Protein AF-A0A166RVW7-F1 (afdb_monomer_lite)

Foldseek 3Di:
DVVLVVQLCVQCVPPDDDPDPVRNVVSSVVSVVVVVVPDDDDPCVVVVVVVCCVVPVVVVVD

pLDDT: mean 91.81, std 6.41, range [57.56, 97.0]

Structure (mmCIF, N/CA/C/O backbone):
data_AF-A0A166RVW7-F1
#
_entry.id   AF-A0A166RVW7-F1
#
loop_
_atom_site.group_PDB
_atom_site.id
_atom_site.type_symbol
_atom_site.label_atom_id
_atom_site.label_alt_id
_atom_site.label_comp_id
_atom_site.label_asym_id
_atom_site.label_entity_id
_atom_site.label_seq_id
_atom_site.pdbx_PDB_ins_code
_atom_site.Cartn_x
_atom_site.Cartn_y
_atom_site.Cartn_z
_atom_site.occupancy
_atom_site.B_iso_or_equiv
_atom_site.auth_seq_id
_atom_site.auth_comp_id
_atom_site.auth_asym_id
_atom_site.auth_atom_id
_atom_site.pdbx_PDB_model_num
ATOM 1 N N . MET A 1 1 ? 8.597 -3.053 2.556 1.00 85.62 1 MET A N 1
ATOM 2 C CA . MET A 1 1 ? 7.886 -3.992 3.452 1.00 85.62 1 MET A CA 1
ATOM 3 C C . MET A 1 1 ? 7.741 -3.435 4.863 1.00 85.62 1 MET A C 1
ATOM 5 O O . MET A 1 1 ? 6.617 -3.220 5.295 1.00 85.62 1 MET A O 1
ATOM 9 N N . GLU A 1 2 ? 8.832 -3.108 5.562 1.00 94.81 2 GLU A N 1
ATOM 10 C CA . GLU A 1 2 ? 8.739 -2.722 6.982 1.00 94.81 2 GLU A CA 1
ATOM 11 C C . GLU A 1 2 ? 7.998 -1.400 7.257 1.00 94.81 2 GLU A C 1
ATOM 13 O O . GLU A 1 2 ? 7.292 -1.272 8.257 1.00 94.81 2 GLU A O 1
ATOM 18 N N . SER A 1 3 ? 8.077 -0.427 6.344 1.00 92.81 3 SER A N 1
ATOM 19 C CA . SER A 1 3 ? 7.322 0.831 6.437 1.00 92.81 3 SER A CA 1
ATOM 20 C C . SER A 1 3 ? 5.806 0.611 6.481 1.00 92.81 3 SER A C 1
ATOM 22 O O . SER A 1 3 ? 5.126 1.203 7.320 1.00 92.81 3 SER A O 1
ATOM 24 N N . LEU A 1 4 ? 5.291 -0.280 5.630 1.00 93.50 4 LEU A N 1
ATOM 25 C CA . LEU A 1 4 ? 3.881 -0.656 5.598 1.00 93.50 4 LEU A CA 1
ATOM 26 C C . LEU A 1 4 ? 3.483 -1.421 6.866 1.00 93.50 4 LEU A C 1
ATOM 28 O O . LEU A 1 4 ? 2.508 -1.055 7.524 1.00 93.50 4 LEU A O 1
ATOM 32 N N . ASN A 1 5 ? 4.283 -2.415 7.268 1.00 94.62 5 ASN A N 1
ATOM 33 C CA . ASN A 1 5 ? 4.044 -3.183 8.494 1.00 94.62 5 ASN A CA 1
ATOM 34 C C . ASN A 1 5 ? 3.953 -2.271 9.723 1.00 94.62 5 ASN A C 1
ATOM 36 O O . ASN A 1 5 ? 3.058 -2.419 10.554 1.00 94.62 5 ASN A O 1
ATOM 40 N N . ARG A 1 6 ? 4.837 -1.271 9.821 1.00 95.31 6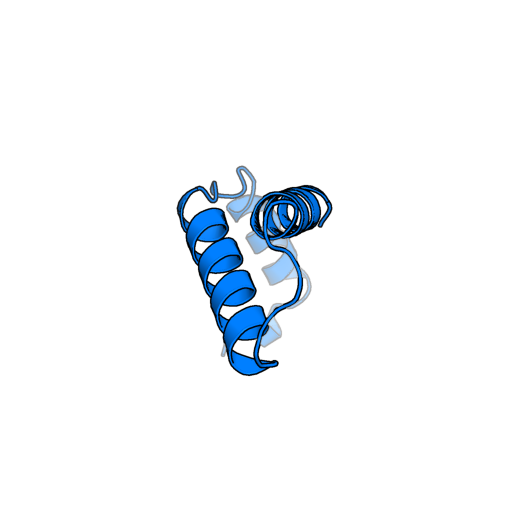 ARG A N 1
ATOM 41 C CA . ARG A 1 6 ? 4.801 -0.272 10.893 1.00 95.31 6 ARG A CA 1
ATOM 42 C C . ARG A 1 6 ? 3.492 0.521 10.904 1.00 95.31 6 ARG A C 1
ATOM 44 O O . ARG A 1 6 ? 2.955 0.761 11.985 1.00 95.31 6 ARG A O 1
ATOM 51 N N . VAL A 1 7 ? 2.976 0.935 9.745 1.00 94.31 7 VAL A N 1
ATOM 52 C CA . VAL A 1 7 ? 1.706 1.679 9.648 1.00 94.31 7 VAL A CA 1
ATOM 53 C C . VAL A 1 7 ? 0.512 0.808 10.019 1.00 94.31 7 VAL A C 1
ATOM 55 O O . VAL A 1 7 ? -0.358 1.272 10.760 1.00 94.31 7 VAL A O 1
ATOM 58 N N . ILE A 1 8 ? 0.498 -0.454 9.589 1.00 94.50 8 ILE A N 1
ATOM 59 C CA . ILE A 1 8 ? -0.546 -1.414 9.963 1.00 94.50 8 ILE A CA 1
ATOM 60 C C . ILE A 1 8 ? -0.531 -1.624 11.480 1.00 94.50 8 ILE A C 1
ATOM 62 O O . ILE A 1 8 ? -1.538 -1.358 12.135 1.00 94.50 8 ILE A O 1
ATOM 66 N N . ARG A 1 9 ? 0.630 -1.963 12.065 1.00 94.88 9 ARG A N 1
ATOM 67 C CA . ARG A 1 9 ? 0.784 -2.130 13.522 1.00 94.88 9 ARG A CA 1
ATOM 68 C C . ARG A 1 9 ? 0.365 -0.878 14.288 1.00 94.88 9 ARG A C 1
ATOM 70 O O . ARG A 1 9 ? -0.353 -0.973 15.277 1.00 94.88 9 ARG A O 1
ATOM 77 N N . LYS A 1 10 ? 0.757 0.313 13.824 1.00 94.69 10 LYS A N 1
ATOM 78 C CA . LYS A 1 10 ? 0.359 1.583 14.452 1.00 94.69 10 LYS A CA 1
ATOM 79 C C . LYS A 1 10 ? -1.156 1.800 14.410 1.00 94.69 10 LYS A C 1
ATOM 81 O O . LYS A 1 10 ? -1.699 2.312 15.382 1.00 94.69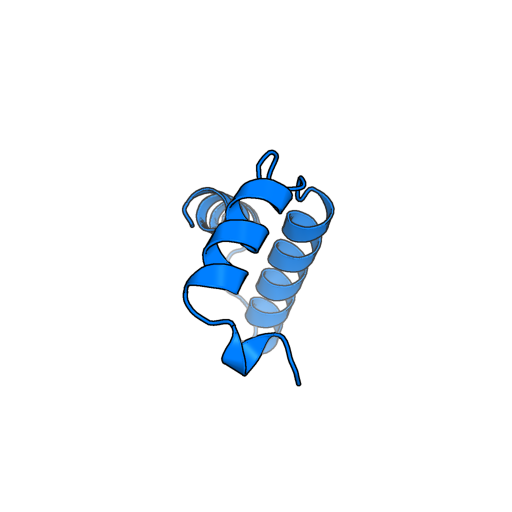 10 LYS A O 1
ATOM 86 N N . SER A 1 11 ? -1.814 1.437 13.312 1.00 92.62 11 SER A N 1
ATOM 87 C CA . SER A 1 11 ? -3.260 1.623 13.128 1.00 92.62 11 SE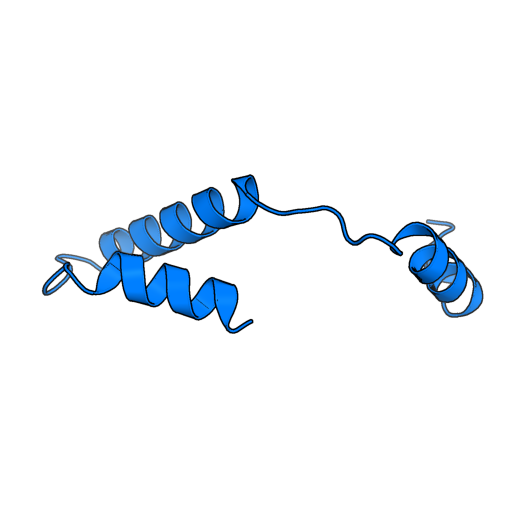R A CA 1
ATOM 88 C C . SER A 1 11 ? -4.092 0.705 14.026 1.00 92.62 11 SER A C 1
ATOM 90 O O . SER A 1 11 ? -5.176 1.096 14.452 1.00 92.62 11 SER A O 1
ATOM 92 N N . ILE A 1 12 ? -3.570 -0.481 14.350 1.00 92.25 12 ILE A N 1
ATOM 93 C CA . ILE A 1 12 ? -4.252 -1.457 15.211 1.00 92.25 12 ILE A CA 1
ATOM 94 C C . ILE A 1 12 ? -3.848 -1.364 16.688 1.00 92.25 12 ILE A C 1
ATOM 96 O O . ILE A 1 12 ? -4.626 -1.789 17.529 1.00 92.25 12 ILE A O 1
ATOM 100 N N . LYS A 1 13 ? -2.689 -0.777 17.043 1.00 90.88 13 LYS A N 1
ATOM 101 C CA . LYS A 1 13 ? -2.137 -0.849 18.418 1.00 90.88 13 LYS A CA 1
ATOM 102 C C . LYS A 1 13 ? -3.059 -0.329 19.527 1.00 90.88 13 LYS A C 1
ATOM 104 O O . LYS A 1 13 ? -2.856 -0.663 20.685 1.00 90.88 13 LYS A O 1
ATOM 109 N N . THR A 1 14 ? -3.981 0.577 19.199 1.00 87.12 14 THR A N 1
ATOM 110 C CA . THR A 1 14 ? -4.906 1.200 20.162 1.00 87.12 14 THR A CA 1
ATOM 111 C C . THR A 1 14 ? -6.312 0.610 20.094 1.00 87.12 14 THR A C 1
ATOM 113 O O . THR A 1 14 ? -7.196 1.064 20.814 1.00 87.12 14 THR A O 1
ATOM 116 N N . ARG A 1 15 ? -6.555 -0.345 19.191 1.00 83.50 15 ARG A N 1
ATOM 117 C CA . ARG A 1 15 ? -7.819 -1.072 19.090 1.00 83.50 15 ARG A CA 1
ATOM 118 C C . ARG A 1 15 ? -7.671 -2.342 19.934 1.00 83.50 15 ARG A C 1
ATOM 120 O O . ARG A 1 15 ? -6.675 -3.042 19.798 1.00 83.50 15 ARG A O 1
ATOM 127 N N . GLY A 1 16 ? -8.627 -2.587 20.833 1.00 81.44 16 GLY A N 1
ATOM 128 C CA . GLY A 1 16 ? -8.741 -3.858 21.556 1.00 81.44 16 GLY A CA 1
ATOM 129 C C . GLY A 1 16 ? -9.199 -4.981 20.618 1.00 81.44 16 GLY A C 1
ATOM 130 O O . GLY A 1 16 ? -8.814 -5.015 19.452 1.00 81.44 16 GLY A O 1
ATOM 131 N N . SER A 1 17 ? -10.062 -5.878 21.092 1.00 90.12 17 SER A N 1
ATOM 132 C CA . SER A 1 17 ? -10.655 -6.890 20.209 1.00 90.12 17 SER A CA 1
ATOM 133 C C . SER A 1 17 ? -11.531 -6.249 19.125 1.00 90.12 17 SER A C 1
ATOM 135 O O . SER A 1 17 ? -12.238 -5.270 19.386 1.00 90.12 17 SER A O 1
ATOM 137 N N . PHE A 1 18 ? -11.495 -6.804 17.914 1.00 93.62 18 PHE A N 1
ATOM 138 C CA . PHE A 1 18 ? -12.433 -6.439 16.857 1.00 93.62 18 PHE A CA 1
ATOM 139 C C . PHE A 1 18 ? -13.724 -7.257 17.010 1.00 93.62 18 PHE A C 1
ATOM 141 O O . PHE A 1 18 ? -13.654 -8.436 17.347 1.00 93.62 18 PHE A O 1
ATOM 148 N N . PRO A 1 19 ? -14.904 -6.658 16.769 1.00 94.06 19 PRO A N 1
ATOM 149 C CA . PRO A 1 19 ? -16.179 -7.359 16.905 1.00 94.06 19 PRO A CA 1
ATOM 150 C C . PRO A 1 19 ? -16.425 -8.382 15.785 1.00 94.06 19 PRO A C 1
ATOM 152 O O . PRO A 1 19 ? -17.142 -9.349 16.012 1.00 94.06 19 PRO A O 1
ATOM 155 N N . THR A 1 20 ? -15.846 -8.170 14.596 1.00 96.75 20 THR A N 1
ATOM 156 C CA . THR A 1 20 ? -15.883 -9.105 13.460 1.00 96.75 20 THR A CA 1
ATOM 157 C C . THR A 1 20 ? -14.600 -9.010 12.634 1.00 96.75 20 THR A C 1
ATOM 159 O O . THR A 1 20 ? -13.876 -8.004 12.692 1.00 96.75 20 THR A O 1
ATOM 162 N N . ASP A 1 21 ? -14.356 -10.024 11.808 1.00 95.56 21 ASP A N 1
ATOM 163 C CA . ASP A 1 21 ? -13.223 -10.052 10.882 1.00 95.56 21 ASP A CA 1
ATOM 164 C C . ASP A 1 21 ? -13.347 -8.983 9.785 1.00 95.56 21 ASP A C 1
ATOM 166 O O . ASP A 1 21 ? -12.340 -8.392 9.375 1.00 95.56 21 ASP A O 1
ATOM 170 N N . GLU A 1 22 ? -14.566 -8.636 9.343 1.00 97.00 22 GLU A N 1
ATOM 171 C CA . GLU A 1 22 ? -14.751 -7.549 8.372 1.00 97.00 22 GLU A CA 1
ATOM 172 C C . GLU A 1 22 ? -14.337 -6.193 8.949 1.00 97.00 22 GLU A C 1
ATOM 174 O O . GLU A 1 22 ? -13.770 -5.362 8.233 1.00 97.00 22 GLU A O 1
ATOM 179 N N . ALA A 1 23 ? -14.577 -5.955 10.244 1.00 94.88 23 ALA A N 1
ATOM 180 C CA . ALA A 1 23 ? -14.171 -4.716 10.901 1.00 94.88 23 ALA A CA 1
ATOM 181 C C . ALA A 1 23 ? -12.640 -4.571 10.929 1.00 94.88 23 ALA A C 1
ATOM 183 O O . ALA A 1 23 ? -12.114 -3.496 10.614 1.00 94.88 23 ALA A O 1
ATOM 184 N N . ALA A 1 24 ? -11.926 -5.655 11.249 1.00 94.06 24 ALA A N 1
ATOM 185 C CA . ALA A 1 24 ? -10.465 -5.696 11.198 1.00 94.06 24 ALA A CA 1
ATOM 186 C C . ALA A 1 24 ? -9.951 -5.478 9.764 1.00 94.06 24 ALA A C 1
ATOM 188 O O . ALA A 1 24 ? -9.092 -4.623 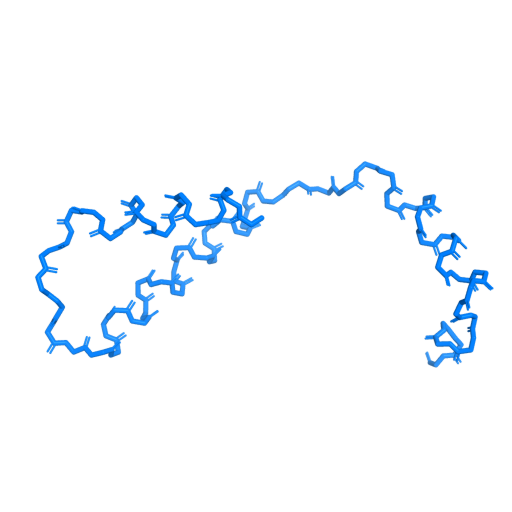9.523 1.00 94.06 24 ALA A O 1
ATOM 189 N N . THR A 1 25 ? -10.543 -6.182 8.798 1.00 96.00 25 THR A N 1
ATOM 190 C CA . THR A 1 25 ? -10.179 -6.117 7.376 1.00 96.00 25 THR A CA 1
ATOM 191 C C . THR A 1 25 ? -10.352 -4.710 6.816 1.00 96.00 25 THR A C 1
ATOM 193 O O . THR A 1 25 ? -9.443 -4.161 6.188 1.00 96.00 25 THR A O 1
ATOM 196 N N . LYS A 1 26 ? -11.488 -4.067 7.104 1.00 95.94 26 LYS A N 1
ATOM 197 C CA . LYS A 1 26 ? -11.771 -2.695 6.674 1.00 95.94 26 LYS A CA 1
ATOM 198 C C . LYS A 1 26 ? -10.758 -1.703 7.241 1.00 95.94 26 LYS A C 1
ATOM 200 O O . LYS A 1 26 ? -10.342 -0.787 6.534 1.00 95.94 26 LYS A O 1
ATOM 205 N N . LEU A 1 27 ? -10.333 -1.878 8.491 1.00 94.88 27 LEU A N 1
ATOM 206 C CA . LEU A 1 27 ? -9.329 -1.005 9.097 1.00 94.88 27 LEU A CA 1
ATOM 207 C C . LEU A 1 27 ? -7.958 -1.160 8.421 1.00 94.88 27 LEU A C 1
ATOM 209 O O . LEU A 1 27 ? -7.319 -0.154 8.110 1.00 94.88 27 LEU A O 1
ATOM 213 N N . ILE A 1 28 ? -7.522 -2.397 8.166 1.00 94.88 28 ILE A N 1
ATOM 214 C CA . ILE A 1 28 ? -6.262 -2.674 7.460 1.00 94.88 28 ILE A CA 1
ATOM 215 C C . ILE A 1 28 ? -6.311 -2.081 6.049 1.00 94.88 28 ILE A C 1
ATOM 217 O O . ILE A 1 28 ? -5.380 -1.379 5.653 1.00 94.88 28 ILE A O 1
ATOM 221 N N . TYR A 1 29 ? -7.421 -2.272 5.330 1.00 96.00 29 TYR A N 1
ATOM 222 C CA . TYR A 1 29 ? -7.644 -1.664 4.018 1.00 96.00 29 TYR A CA 1
ATOM 223 C C . TYR A 1 29 ? -7.478 -0.139 4.064 1.00 96.00 29 TYR A C 1
ATOM 225 O O . TYR A 1 29 ? -6.697 0.426 3.301 1.00 96.00 29 TYR A O 1
ATOM 233 N N . LEU A 1 30 ? -8.148 0.541 4.999 1.00 96.12 30 LEU A N 1
ATOM 234 C CA . LEU A 1 30 ? -8.039 1.996 5.134 1.00 96.12 30 LEU A CA 1
ATOM 235 C C . LEU A 1 30 ? -6.614 2.450 5.489 1.00 96.12 30 LEU A C 1
ATOM 237 O O . LEU A 1 30 ? -6.160 3.482 4.989 1.00 96.12 30 LEU A O 1
ATOM 241 N N . ALA A 1 31 ? -5.895 1.689 6.318 1.00 94.75 31 ALA A N 1
ATOM 242 C CA . ALA A 1 31 ? -4.506 1.980 6.662 1.00 94.75 31 ALA A CA 1
ATOM 243 C C . ALA A 1 31 ? -3.577 1.885 5.439 1.00 94.75 31 ALA A C 1
ATOM 245 O O . ALA A 1 31 ? -2.746 2.774 5.241 1.00 94.75 31 ALA A O 1
ATOM 246 N N . ILE A 1 32 ? -3.752 0.858 4.598 1.00 95.31 32 ILE A N 1
ATOM 247 C CA . ILE A 1 32 ? -3.002 0.687 3.344 1.00 95.31 32 ILE A CA 1
ATOM 248 C C . ILE A 1 32 ? -3.309 1.842 2.385 1.00 95.31 32 ILE A C 1
ATOM 250 O O . 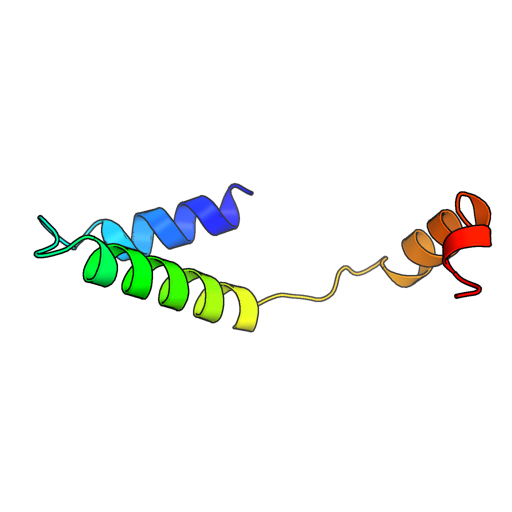ILE A 1 32 ? -2.390 2.512 1.924 1.00 95.31 32 ILE A O 1
ATOM 254 N N . ARG A 1 33 ? -4.591 2.158 2.161 1.00 95.38 33 ARG A N 1
ATOM 255 C CA . ARG A 1 33 ? -5.005 3.244 1.251 1.00 95.38 33 ARG A CA 1
ATOM 256 C C . ARG A 1 33 ? -4.451 4.601 1.670 1.00 95.38 33 ARG A C 1
ATOM 258 O O . ARG A 1 33 ? -4.053 5.404 0.830 1.00 95.38 33 ARG A O 1
ATOM 265 N N . LYS A 1 34 ? -4.403 4.865 2.978 1.00 93.25 34 LYS A N 1
ATOM 266 C CA . LYS A 1 34 ? -3.778 6.081 3.504 1.00 93.25 34 LYS A CA 1
ATOM 267 C C . LYS A 1 34 ? -2.267 6.089 3.265 1.00 93.25 34 LYS A C 1
ATOM 269 O O . LYS A 1 34 ? -1.739 7.124 2.882 1.00 93.25 34 LYS A O 1
ATOM 274 N N . PHE A 1 35 ? -1.589 4.961 3.479 1.00 93.31 35 PHE A N 1
ATOM 275 C CA . PHE A 1 35 ? -0.150 4.834 3.238 1.00 93.31 35 PHE A CA 1
ATOM 276 C C . PHE A 1 35 ? 0.218 5.048 1.764 1.00 93.31 35 PHE A C 1
ATOM 278 O O . PHE A 1 35 ? 1.190 5.739 1.475 1.00 93.31 35 PHE A O 1
ATOM 285 N N . GLU A 1 36 ? -0.574 4.501 0.840 1.00 91.81 36 GLU A N 1
ATOM 286 C CA . GLU A 1 36 ? -0.379 4.665 -0.607 1.00 91.81 36 GLU A CA 1
ATOM 287 C C . GLU A 1 36 ? -0.472 6.126 -1.052 1.00 91.81 36 GLU A C 1
ATOM 289 O O . GLU A 1 36 ? 0.287 6.548 -1.922 1.00 91.81 36 GLU A O 1
ATOM 294 N N . LYS A 1 37 ? -1.359 6.918 -0.433 1.00 90.88 37 LYS A N 1
ATOM 295 C CA . LYS A 1 37 ? -1.536 8.339 -0.767 1.00 90.88 37 LYS A CA 1
ATOM 296 C C . LYS A 1 37 ? -0.264 9.168 -0.546 1.00 90.88 37 LYS A C 1
ATOM 298 O O . LYS A 1 37 ? -0.044 10.135 -1.268 1.00 90.88 37 LYS A O 1
ATOM 303 N N . ASP A 1 38 ? 0.570 8.771 0.412 1.00 85.12 38 ASP A N 1
ATOM 304 C CA . ASP A 1 38 ? 1.845 9.429 0.728 1.00 85.12 38 ASP A CA 1
ATOM 305 C C . ASP A 1 38 ? 3.036 8.797 -0.029 1.00 85.12 38 ASP A C 1
ATOM 307 O O . ASP A 1 38 ? 4.205 9.112 0.231 1.00 85.12 38 ASP A O 1
ATOM 311 N N . GLY A 1 39 ? 2.756 7.870 -0.953 1.00 82.31 39 GLY A N 1
ATOM 312 C CA . GLY A 1 39 ? 3.750 7.197 -1.776 1.00 82.31 39 GLY A CA 1
ATOM 313 C C . GLY A 1 39 ? 4.527 8.180 -2.650 1.00 82.31 39 GLY A C 1
ATOM 314 O O . GLY A 1 39 ? 3.963 9.065 -3.288 1.00 82.31 39 GLY A O 1
ATOM 315 N N . ARG A 1 40 ? 5.852 8.018 -2.691 1.00 83.56 40 ARG A N 1
ATOM 316 C CA . ARG A 1 40 ? 6.733 8.788 -3.578 1.00 83.56 40 ARG A CA 1
ATOM 317 C C . ARG A 1 40 ? 7.110 7.957 -4.796 1.00 83.56 40 ARG A C 1
ATOM 319 O O . ARG A 1 40 ? 7.342 6.756 -4.673 1.00 83.56 40 ARG A O 1
ATOM 326 N N . ASN A 1 41 ? 7.246 8.624 -5.939 1.00 84.44 41 ASN A N 1
ATOM 327 C CA . ASN A 1 41 ? 7.784 8.009 -7.147 1.00 84.44 41 ASN A CA 1
ATOM 328 C C . ASN A 1 41 ? 9.210 7.503 -6.895 1.00 84.44 41 ASN A C 1
ATOM 330 O O . ASN A 1 41 ? 10.020 8.169 -6.241 1.00 84.44 41 ASN A O 1
ATOM 334 N N . VAL A 1 42 ? 9.517 6.325 -7.434 1.00 90.38 42 VAL A N 1
ATOM 335 C CA . VAL A 1 42 ? 10.879 5.788 -7.429 1.00 90.38 42 VAL A CA 1
ATOM 336 C C . VAL A 1 42 ? 11.727 6.658 -8.355 1.00 90.38 42 VAL A C 1
ATOM 338 O O . VAL A 1 42 ? 11.409 6.788 -9.534 1.00 90.38 42 VAL A O 1
ATOM 341 N N . ARG A 1 43 ? 12.787 7.273 -7.815 1.00 90.81 43 ARG A N 1
ATOM 342 C CA . ARG A 1 43 ? 13.613 8.265 -8.533 1.00 90.81 43 ARG A CA 1
ATOM 343 C C . ARG A 1 43 ? 14.140 7.740 -9.869 1.00 90.81 43 ARG A C 1
ATOM 345 O O . ARG A 1 43 ? 13.917 8.357 -10.900 1.00 90.81 43 ARG A O 1
ATOM 352 N N . GLU A 1 44 ? 14.737 6.554 -9.847 1.00 94.94 44 GLU A N 1
ATOM 353 C CA . GLU A 1 44 ? 15.396 5.955 -11.013 1.00 94.94 44 GLU A CA 1
ATOM 354 C C . GLU A 1 44 ? 14.467 5.048 -11.833 1.00 94.94 44 GLU A C 1
ATOM 356 O O . GLU A 1 44 ? 14.924 4.147 -12.537 1.00 94.94 44 GLU A O 1
ATOM 361 N N . TRP A 1 45 ? 13.146 5.247 -11.738 1.00 94.00 45 TRP A N 1
ATOM 362 C CA . TRP A 1 45 ? 12.180 4.359 -12.388 1.00 94.00 45 TRP A CA 1
ATOM 363 C C . TRP A 1 45 ? 12.375 4.270 -13.904 1.00 94.00 45 TRP A C 1
ATOM 365 O O . TRP A 1 45 ? 12.299 3.180 -14.462 1.00 94.00 45 TRP A O 1
ATOM 375 N N . PHE A 1 46 ? 12.675 5.385 -14.574 1.00 93.06 46 PHE A N 1
ATOM 376 C CA . PHE A 1 46 ? 12.893 5.396 -16.023 1.00 93.06 46 PHE A CA 1
ATOM 377 C C . PHE A 1 46 ? 14.115 4.568 -16.438 1.00 93.06 46 PHE A C 1
ATOM 379 O O . PHE A 1 46 ? 14.027 3.773 -17.371 1.00 93.06 46 PHE A O 1
ATOM 386 N N . ALA A 1 47 ? 15.230 4.697 -15.715 1.00 96.19 47 ALA A N 1
ATOM 387 C CA . ALA A 1 47 ? 16.430 3.911 -15.981 1.00 96.19 47 ALA A CA 1
ATOM 388 C C . ALA A 1 47 ? 16.179 2.411 -15.748 1.00 96.19 47 ALA A C 1
ATOM 390 O O . ALA A 1 47 ? 16.521 1.589 -16.597 1.00 96.19 47 ALA A O 1
ATOM 391 N N . ALA A 1 48 ? 15.513 2.057 -14.643 1.00 95.50 48 ALA A N 1
ATOM 392 C CA . ALA A 1 48 ? 15.137 0.675 -14.350 1.00 95.50 48 ALA A CA 1
ATOM 393 C C . ALA A 1 48 ? 14.178 0.099 -15.407 1.00 95.50 48 ALA A C 1
ATOM 395 O O . ALA A 1 48 ? 14.368 -1.026 -15.864 1.00 95.50 48 ALA A O 1
ATOM 396 N N . ARG A 1 49 ? 13.187 0.882 -15.853 1.00 94.50 49 ARG A N 1
ATOM 397 C CA . ARG A 1 49 ? 12.249 0.490 -16.914 1.00 94.50 49 ARG A CA 1
ATOM 398 C C . ARG A 1 49 ? 12.965 0.157 -18.220 1.00 94.50 49 ARG A C 1
ATOM 400 O O . ARG A 1 49 ? 12.620 -0.844 -18.836 1.00 94.50 49 ARG A O 1
ATOM 407 N N . ASN A 1 50 ? 13.964 0.943 -18.620 1.00 94.88 50 ASN A N 1
ATOM 408 C CA . ASN A 1 50 ? 14.742 0.661 -19.830 1.00 94.88 50 ASN A CA 1
ATOM 409 C C . ASN A 1 50 ? 15.502 -0.670 -19.718 1.00 94.88 50 ASN A C 1
ATOM 411 O O . ASN A 1 50 ? 15.527 -1.439 -20.672 1.00 94.88 50 ASN A O 1
ATOM 415 N N . GLN A 1 51 ? 16.060 -0.980 -18.542 1.00 96.19 51 GLN A N 1
ATOM 416 C CA . GLN A 1 51 ? 16.692 -2.283 -18.301 1.00 96.19 51 GLN A CA 1
ATOM 417 C C . GLN A 1 51 ? 15.675 -3.430 -18.368 1.00 96.19 51 GLN A C 1
ATOM 419 O O . GLN A 1 51 ? 15.954 -4.464 -18.971 1.00 96.19 51 GLN A O 1
ATOM 424 N N . PHE A 1 52 ? 14.472 -3.245 -17.813 1.00 95.38 52 PHE A N 1
ATOM 425 C CA . PHE A 1 52 ? 13.401 -4.238 -17.938 1.00 95.38 52 PHE A CA 1
ATOM 426 C C . PHE A 1 52 ? 12.964 -4.451 -19.389 1.00 95.38 52 PHE A C 1
ATOM 428 O O . PHE A 1 52 ? 12.727 -5.592 -19.768 1.00 95.38 52 PHE A O 1
ATOM 435 N N . ALA A 1 53 ? 12.908 -3.395 -20.202 1.00 94.94 53 ALA A N 1
ATOM 436 C CA . ALA A 1 53 ? 12.570 -3.504 -21.619 1.00 94.94 53 ALA A CA 1
ATOM 437 C C . ALA A 1 53 ? 13.632 -4.273 -22.428 1.00 94.94 53 ALA A C 1
ATOM 439 O O . ALA A 1 53 ? 13.278 -4.994 -23.349 1.00 94.94 53 ALA A O 1
ATOM 440 N N . ILE A 1 54 ? 14.918 -4.177 -22.068 1.00 95.25 54 ILE A N 1
ATOM 441 C CA . ILE A 1 54 ? 15.980 -4.981 -22.700 1.00 95.25 54 ILE A CA 1
ATOM 442 C C . ILE A 1 54 ? 15.852 -6.462 -22.313 1.00 95.25 54 ILE A C 1
ATOM 444 O O . ILE A 1 54 ? 16.009 -7.334 -23.160 1.00 95.25 54 ILE A O 1
ATOM 448 N N . MET A 1 55 ? 15.586 -6.752 -21.035 1.00 96.44 55 MET A N 1
ATOM 449 C CA . MET A 1 55 ? 15.535 -8.131 -20.525 1.00 96.44 55 MET A CA 1
ATOM 450 C C . MET A 1 55 ? 14.241 -8.878 -20.867 1.00 96.44 55 MET A C 1
ATOM 452 O O . MET A 1 55 ? 14.263 -10.101 -20.952 1.00 96.44 55 MET A O 1
ATOM 456 N N . PHE A 1 56 ? 13.126 -8.158 -21.004 1.00 95.25 56 PHE A N 1
ATOM 457 C CA . PHE A 1 56 ? 11.780 -8.719 -21.153 1.00 95.25 56 PHE A CA 1
ATOM 458 C C . PHE A 1 56 ? 11.011 -8.044 -22.294 1.00 95.25 56 PHE A C 1
ATOM 460 O O . PHE A 1 56 ? 9.820 -7.763 -22.148 1.00 95.25 56 PHE A O 1
ATOM 467 N N . GLY A 1 57 ? 11.695 -7.702 -23.390 1.00 91.88 57 GLY A N 1
ATOM 468 C CA . GLY A 1 57 ? 11.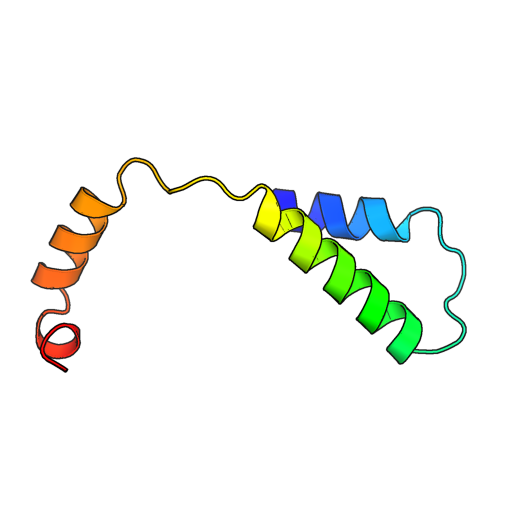138 -6.907 -24.492 1.00 91.88 57 GLY A CA 1
ATOM 469 C C . GLY A 1 57 ? 9.814 -7.452 -25.027 1.00 91.88 57 GLY A C 1
ATOM 470 O O . GLY A 1 57 ? 8.867 -6.695 -25.209 1.00 91.88 57 GLY A O 1
ATOM 471 N N . GLU A 1 58 ? 9.680 -8.776 -25.106 1.00 93.00 58 GLU A N 1
ATOM 472 C CA . GLU A 1 58 ? 8.459 -9.463 -25.536 1.00 93.00 58 GLU A CA 1
ATOM 473 C C . GLU A 1 58 ? 7.223 -9.171 -24.663 1.00 93.00 58 GLU A C 1
ATOM 475 O O . GLU A 1 58 ? 6.095 -9.397 -25.092 1.00 93.00 58 GLU A O 1
ATOM 480 N N . ARG A 1 59 ? 7.411 -8.672 -23.433 1.00 91.19 59 ARG A N 1
ATOM 481 C CA . ARG A 1 59 ? 6.327 -8.280 -22.515 1.00 91.19 59 ARG A CA 1
ATOM 482 C C . ARG A 1 59 ? 5.964 -6.797 -22.598 1.00 91.19 59 ARG A C 1
ATOM 484 O O . ARG A 1 59 ? 4.993 -6.391 -21.963 1.00 91.19 59 ARG A O 1
ATOM 491 N N . PHE A 1 60 ? 6.755 -5.991 -23.305 1.00 86.44 60 PHE A N 1
ATOM 492 C CA . PHE A 1 60 ? 6.511 -4.559 -23.504 1.00 86.44 60 PHE A CA 1
ATOM 493 C C . PHE A 1 60 ? 5.777 -4.254 -24.817 1.00 86.44 60 PHE A C 1
ATOM 495 O O . PHE A 1 60 ? 5.230 -3.161 -24.935 1.00 86.44 60 PHE A O 1
ATOM 502 N N . ASP A 1 61 ? 5.722 -5.215 -25.743 1.00 71.62 61 ASP A N 1
ATOM 503 C CA . ASP A 1 61 ? 5.084 -5.094 -27.062 1.00 71.62 61 ASP A CA 1
ATOM 504 C C . ASP A 1 61 ? 3.615 -5.590 -27.095 1.00 71.62 61 ASP A C 1
ATOM 506 O O . ASP A 1 61 ? 3.066 -5.829 -28.172 1.00 71.62 61 ASP A O 1
ATOM 510 N N . ALA A 1 62 ? 2.984 -5.768 -25.924 1.00 57.56 62 ALA A N 1
ATOM 511 C CA . ALA A 1 62 ? 1.587 -6.203 -25.768 1.00 57.56 62 ALA A CA 1
ATOM 512 C C . ALA A 1 62 ? 0.582 -5.039 -25.739 1.00 57.56 62 ALA A C 1
ATOM 514 O O . ALA A 1 62 ? 0.892 -3.994 -25.118 1.00 57.56 62 ALA A O 1
#

Secondary structure (DSSP, 8-state):
-HHHHHHHHHHHTT----SSHHHHHHHHHHHHHHHHHTPPPPTTHHHHHHHHHHHSGGGT--

Sequence (62 aa):
MESLNRVIRKSIKTRGSFPTDEAATKLIYLAIRKFEKDGRNVREWFAARNQFAIMFGERFDA

Radius of gyration: 18.09 Å; chains: 1; bounding box: 33×20×49 Å